Protein AF-A0A9W4ZEJ7-F1 (afdb_monomer_lite)

Foldseek 3Di:
DVVVCVVVVHDDDPVVCVCPPPVNCQVVQDDADACCPPDPPPPPPDDHHHPCNHCDPVNLVVVCVVCVVVCVVVVPDSDDPD

Structure (mmCIF, N/CA/C/O backbone):
data_AF-A0A9W4ZEJ7-F1
#
_entry.id   AF-A0A9W4ZEJ7-F1
#
loop_
_atom_site.group_PDB
_atom_site.id
_atom_site.type_symbol
_atom_site.label_atom_id
_atom_site.label_alt_id
_atom_site.label_comp_id
_atom_site.label_asym_id
_atom_site.label_entity_id
_atom_site.label_seq_id
_atom_site.pdbx_PDB_ins_code
_atom_site.Cartn_x
_atom_site.Cartn_y
_atom_site.Cartn_z
_atom_site.occupancy
_atom_site.B_iso_or_equiv
_atom_site.auth_seq_id
_atom_site.auth_comp_id
_atom_site.auth_asym_id
_atom_site.auth_atom_id
_atom_site.pdbx_PDB_model_num
ATOM 1 N N . MET A 1 1 ? 3.432 13.248 14.260 1.00 71.69 1 MET A N 1
ATOM 2 C CA . MET A 1 1 ? 4.428 12.374 14.919 1.00 71.69 1 MET A CA 1
ATOM 3 C C . MET A 1 1 ? 4.834 12.926 16.273 1.00 71.69 1 MET A C 1
ATOM 5 O O . MET A 1 1 ? 4.229 12.482 17.232 1.00 71.69 1 MET A O 1
ATOM 9 N N . LYS A 1 2 ? 5.686 13.959 16.374 1.00 83.12 2 LYS A N 1
ATOM 10 C CA . LYS A 1 2 ? 6.139 14.495 17.680 1.00 83.12 2 LYS A CA 1
ATOM 11 C C . LYS A 1 2 ? 5.015 14.908 18.642 1.00 83.12 2 LYS A C 1
ATOM 13 O O . LYS A 1 2 ? 5.074 14.601 19.826 1.00 83.12 2 LYS A O 1
ATOM 18 N N . GLU A 1 3 ? 3.956 15.536 18.129 1.00 90.12 3 GLU A N 1
ATOM 19 C CA . GLU A 1 3 ? 2.778 15.892 18.940 1.00 90.12 3 GLU A CA 1
ATOM 20 C C . GLU A 1 3 ? 1.990 14.667 19.433 1.00 90.12 3 GLU A C 1
ATOM 22 O O . GLU A 1 3 ? 1.471 14.671 20.545 1.00 90.12 3 GLU A O 1
ATOM 27 N N . LEU A 1 4 ? 1.924 13.596 18.632 1.00 89.56 4 LEU A N 1
ATOM 28 C CA . LEU A 1 4 ? 1.280 12.339 19.030 1.00 89.56 4 LEU A CA 1
ATOM 29 C C . LEU A 1 4 ? 2.136 11.608 20.065 1.00 89.56 4 LEU A C 1
ATOM 31 O O . LEU A 1 4 ? 1.613 11.176 21.085 1.00 89.56 4 LEU A O 1
ATOM 35 N N . GLU A 1 5 ? 3.447 11.527 19.832 1.00 93.38 5 GLU A N 1
ATOM 36 C CA . GLU A 1 5 ? 4.397 10.918 20.766 1.00 93.38 5 GLU A CA 1
ATOM 37 C C . GLU A 1 5 ? 4.325 11.601 22.132 1.00 93.38 5 GLU A C 1
ATOM 39 O O . GLU A 1 5 ? 4.180 10.929 23.147 1.00 93.38 5 GLU A O 1
ATOM 44 N N . LYS A 1 6 ? 4.311 12.939 22.157 1.00 94.44 6 LYS A N 1
ATOM 45 C CA . LYS A 1 6 ? 4.147 13.709 23.391 1.00 94.44 6 LYS A CA 1
ATOM 46 C C . LYS A 1 6 ? 2.786 13.476 24.049 1.00 94.44 6 LYS A C 1
ATOM 48 O O . LYS A 1 6 ? 2.728 13.296 25.260 1.00 94.44 6 LYS A O 1
ATOM 53 N N . ARG A 1 7 ? 1.693 13.490 23.276 1.00 96.50 7 ARG A N 1
ATOM 54 C CA . ARG A 1 7 ? 0.325 13.321 23.797 1.00 96.50 7 ARG A CA 1
ATOM 55 C C . ARG A 1 7 ? 0.102 11.958 24.453 1.00 96.50 7 ARG A C 1
ATOM 57 O O . ARG A 1 7 ? -0.683 11.873 25.390 1.00 96.50 7 ARG A O 1
ATOM 64 N N . PHE A 1 8 ? 0.749 10.918 23.938 1.00 95.56 8 PHE A N 1
ATOM 65 C CA . PHE A 1 8 ? 0.577 9.537 24.391 1.00 95.56 8 PHE A CA 1
ATOM 66 C C . PHE A 1 8 ? 1.79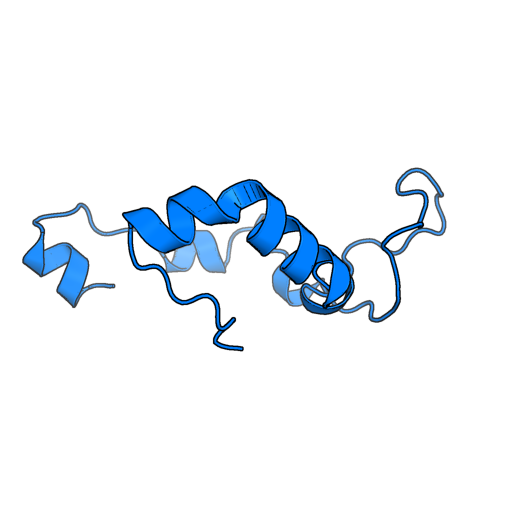5 8.993 25.155 1.00 95.56 8 PHE A C 1
ATOM 68 O O . PHE A 1 8 ? 1.878 7.787 25.362 1.00 95.56 8 PHE A O 1
ATOM 75 N N . GLU A 1 9 ? 2.734 9.861 25.550 1.00 95.19 9 GLU A N 1
ATOM 76 C CA . GLU A 1 9 ? 3.961 9.501 26.284 1.00 95.19 9 GLU A CA 1
ATOM 77 C C . GLU A 1 9 ? 4.768 8.370 25.615 1.00 95.19 9 GLU A C 1
ATOM 79 O O . GLU A 1 9 ? 5.356 7.502 26.262 1.00 95.19 9 GLU A O 1
ATOM 84 N N . LEU A 1 10 ? 4.797 8.371 24.281 1.00 92.56 10 LEU A N 1
ATOM 85 C CA . LEU A 1 10 ? 5.506 7.368 23.494 1.00 92.56 10 LEU A CA 1
ATOM 86 C C . LEU A 1 10 ? 7.000 7.691 23.427 1.00 92.56 10 LEU A C 1
ATOM 88 O O . LEU A 1 10 ? 7.422 8.847 23.478 1.00 92.56 10 LEU A O 1
ATOM 92 N N . LYS A 1 11 ? 7.814 6.650 23.236 1.00 93.88 11 LYS A N 1
ATOM 93 C CA . LYS A 1 11 ? 9.234 6.822 22.915 1.00 93.88 11 LYS A CA 1
ATOM 94 C C . LYS A 1 11 ? 9.374 7.512 21.560 1.00 93.88 11 LYS A C 1
ATOM 96 O O . LYS A 1 11 ? 8.735 7.096 20.597 1.00 93.88 11 LYS A O 1
ATOM 101 N N . THR A 1 12 ? 10.256 8.507 21.486 1.00 91.75 12 THR A N 1
ATOM 102 C CA . THR A 1 12 ? 10.596 9.184 20.230 1.00 91.75 12 THR A CA 1
ATOM 103 C C . THR A 1 12 ? 11.159 8.184 19.227 1.00 91.75 12 THR A C 1
ATOM 105 O O . THR A 1 12 ? 12.174 7.538 19.499 1.00 91.75 12 THR A O 1
ATOM 108 N N . ALA A 1 13 ? 10.526 8.069 18.062 1.00 88.19 13 ALA A N 1
ATOM 109 C CA 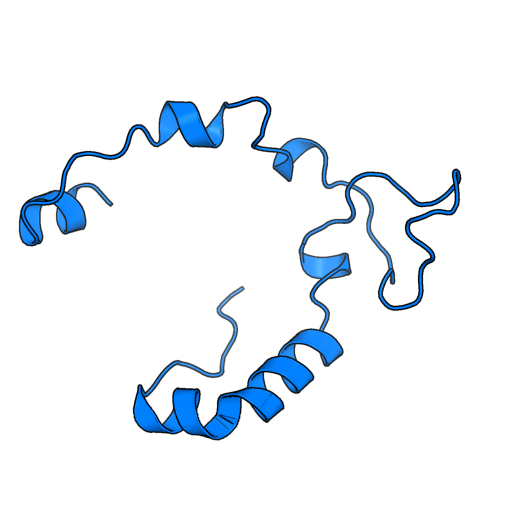. ALA A 1 13 ? 11.020 7.210 16.996 1.00 88.19 13 ALA A CA 1
ATOM 110 C C . ALA A 1 13 ? 12.206 7.867 16.253 1.00 88.19 13 ALA A C 1
ATOM 112 O O . ALA A 1 13 ? 12.138 9.058 15.920 1.00 88.19 13 ALA A O 1
ATOM 113 N N . PRO A 1 14 ? 13.273 7.116 15.913 1.00 90.00 14 PRO A N 1
ATOM 114 C CA . PRO A 1 14 ? 14.382 7.613 15.099 1.00 90.00 14 PRO A CA 1
ATOM 115 C C . PRO A 1 14 ? 13.994 7.670 13.608 1.00 90.00 14 PRO A C 1
ATOM 117 O O . PRO A 1 14 ? 14.548 6.974 12.762 1.00 90.00 14 PRO A O 1
ATOM 120 N N . ILE A 1 15 ? 13.016 8.516 13.269 1.00 85.75 15 ILE A N 1
ATOM 121 C CA . ILE A 1 15 ? 12.421 8.609 11.921 1.00 85.75 15 ILE A CA 1
ATOM 122 C C . ILE A 1 15 ? 13.469 8.804 10.830 1.00 85.75 15 ILE A C 1
ATOM 124 O O . ILE A 1 15 ? 13.404 8.149 9.796 1.00 85.75 15 ILE A O 1
ATOM 128 N N . ASN A 1 16 ? 14.450 9.676 11.065 1.00 87.31 16 ASN A N 1
ATOM 129 C CA . ASN A 1 16 ? 15.489 9.946 10.076 1.00 87.31 16 ASN A CA 1
ATOM 130 C C . ASN A 1 16 ? 16.325 8.702 9.771 1.00 87.31 16 ASN A C 1
ATOM 132 O O . ASN A 1 16 ? 16.703 8.503 8.621 1.00 87.31 16 ASN A O 1
ATOM 136 N N . GLU A 1 17 ? 16.584 7.852 10.764 1.00 88.75 17 GLU A N 1
ATOM 137 C CA . GLU A 1 17 ? 17.335 6.615 10.556 1.00 88.75 17 GLU A CA 1
ATOM 138 C C . GLU A 1 17 ? 16.512 5.633 9.726 1.00 88.75 17 GLU A C 1
ATOM 140 O O . GLU A 1 17 ? 17.032 5.056 8.778 1.00 88.75 17 GLU A O 1
ATOM 145 N N . PHE A 1 18 ? 15.209 5.510 9.990 1.00 84.38 18 PHE A N 1
ATOM 146 C CA . PHE A 1 18 ? 14.340 4.642 9.195 1.00 84.38 18 PHE A CA 1
ATOM 147 C C . PHE A 1 18 ? 14.198 5.125 7.751 1.00 84.38 18 PHE A C 1
ATOM 149 O O . PHE A 1 18 ? 14.368 4.329 6.828 1.00 84.38 18 PHE A O 1
ATOM 156 N N . SER A 1 19 ? 13.968 6.424 7.551 1.00 85.69 19 SER A N 1
ATOM 157 C CA . SER A 1 19 ? 13.747 7.018 6.228 1.00 85.69 19 SER A CA 1
ATOM 158 C C . SER A 1 19 ? 15.012 7.144 5.376 1.00 85.69 19 SER A C 1
ATOM 160 O O . SER A 1 19 ? 14.906 7.329 4.170 1.00 85.69 19 SER A O 1
ATOM 162 N N . THR A 1 20 ? 16.207 7.068 5.970 1.00 87.44 20 THR A N 1
ATOM 163 C CA . THR A 1 20 ? 17.485 7.102 5.228 1.00 87.44 20 THR A CA 1
ATOM 164 C C . THR A 1 20 ? 18.233 5.770 5.250 1.00 87.44 20 THR A C 1
ATOM 166 O O . THR A 1 20 ? 19.285 5.644 4.623 1.00 87.44 20 THR A O 1
ATOM 169 N N . SER A 1 21 ? 17.699 4.761 5.945 1.00 88.38 21 SER A N 1
ATOM 170 C CA . SER A 1 21 ? 18.279 3.421 5.967 1.00 88.38 21 SER A CA 1
ATOM 171 C C . SER A 1 21 ? 18.309 2.797 4.574 1.00 88.38 21 SER A C 1
ATOM 173 O O . SER A 1 21 ? 17.470 3.073 3.718 1.00 88.38 21 SER A O 1
ATOM 175 N N . TRP A 1 22 ? 19.220 1.843 4.384 1.00 87.69 22 TRP A N 1
ATOM 176 C CA . TRP A 1 22 ? 19.265 1.025 3.173 1.00 87.69 22 TRP A CA 1
ATOM 177 C C . TRP A 1 22 ? 17.982 0.201 2.946 1.00 87.69 22 TRP A C 1
ATOM 179 O O . TRP A 1 22 ? 17.723 -0.239 1.832 1.00 87.69 22 TRP A O 1
ATOM 189 N N . HIS A 1 23 ? 17.140 0.012 3.964 1.00 86.19 23 HIS A N 1
ATOM 190 C CA . HIS A 1 23 ? 15.843 -0.650 3.806 1.00 86.19 23 HIS A CA 1
ATOM 191 C C . HIS A 1 23 ? 14.765 0.269 3.213 1.00 86.19 23 HIS A C 1
ATOM 193 O O . HIS A 1 23 ? 13.749 -0.225 2.724 1.00 86.19 23 HIS A O 1
ATOM 199 N N . HIS A 1 24 ? 14.971 1.589 3.211 1.00 89.12 24 HIS A N 1
ATOM 200 C CA . HIS A 1 24 ? 14.047 2.536 2.600 1.00 89.12 24 HIS A CA 1
ATOM 201 C C . HIS A 1 24 ? 14.240 2.582 1.078 1.00 89.12 24 HIS A C 1
ATOM 203 O O . HIS A 1 24 ? 14.981 3.398 0.536 1.00 89.12 24 HIS A O 1
ATOM 209 N N . GLN A 1 25 ? 13.561 1.671 0.383 1.00 88.56 25 GLN A N 1
ATOM 210 C CA . GLN A 1 25 ? 13.701 1.469 -1.063 1.00 88.56 25 GLN A CA 1
ATOM 211 C C . GLN A 1 25 ? 12.778 2.354 -1.915 1.00 88.56 25 GLN A C 1
ATOM 213 O O . GLN A 1 25 ? 12.822 2.263 -3.138 1.00 88.56 25 GLN A O 1
ATOM 218 N N . THR A 1 26 ? 11.975 3.240 -1.314 1.00 88.00 26 THR A N 1
ATOM 219 C CA . THR A 1 26 ? 11.069 4.138 -2.054 1.00 88.00 26 THR A CA 1
ATOM 220 C C . THR A 1 26 ? 11.764 4.911 -3.185 1.00 88.00 26 THR A C 1
ATOM 222 O O . THR A 1 26 ? 11.204 4.949 -4.278 1.00 88.00 26 THR A O 1
ATOM 225 N N . PRO A 1 27 ? 12.993 5.449 -3.024 1.00 88.62 27 PRO A N 1
ATOM 226 C CA . PRO A 1 27 ? 13.688 6.120 -4.126 1.00 88.62 27 PRO A CA 1
ATOM 227 C C . PRO A 1 27 ? 14.023 5.212 -5.322 1.00 88.62 27 PRO A C 1
ATOM 229 O O . PRO A 1 27 ? 14.208 5.709 -6.429 1.00 88.62 27 PRO A O 1
ATOM 232 N N . ALA A 1 28 ? 14.119 3.896 -5.110 1.00 89.62 28 ALA A N 1
ATOM 233 C CA . ALA A 1 28 ? 14.406 2.908 -6.151 1.00 89.62 28 ALA A CA 1
ATOM 234 C C . ALA A 1 28 ? 13.137 2.350 -6.822 1.00 89.62 28 ALA A C 1
ATOM 236 O O . ALA A 1 28 ? 13.234 1.709 -7.868 1.00 89.62 28 ALA A O 1
ATOM 237 N N . MET A 1 29 ? 11.952 2.602 -6.254 1.00 90.56 29 MET A N 1
ATOM 238 C CA . MET A 1 29 ? 10.663 2.145 -6.776 1.00 90.56 29 MET A CA 1
ATOM 239 C C . MET A 1 29 ? 10.209 2.998 -7.971 1.00 90.56 29 MET A C 1
ATOM 241 O O . MET A 1 29 ? 9.333 3.849 -7.836 1.00 90.56 29 MET A O 1
ATOM 245 N N . ILE A 1 30 ? 10.829 2.805 -9.138 1.00 91.25 30 ILE A N 1
ATOM 246 C CA . ILE A 1 30 ? 10.617 3.646 -10.335 1.00 91.25 30 ILE A CA 1
ATOM 247 C C . ILE A 1 30 ? 9.852 2.950 -11.468 1.00 91.25 30 ILE A C 1
ATOM 249 O O . ILE A 1 30 ? 9.437 3.609 -12.425 1.00 91.25 30 ILE A O 1
ATOM 253 N N . TYR A 1 31 ? 9.669 1.631 -11.392 1.00 89.94 31 TYR A N 1
ATOM 254 C CA . TYR A 1 31 ? 9.070 0.856 -12.476 1.00 89.94 31 TYR A CA 1
ATOM 255 C C . TYR A 1 31 ? 7.545 0.899 -12.406 1.00 89.94 31 TYR A C 1
ATOM 257 O O . TYR A 1 31 ? 6.942 0.373 -11.472 1.00 89.94 31 TYR A O 1
ATOM 265 N N . LYS A 1 32 ? 6.925 1.528 -13.409 1.00 89.88 32 LYS A N 1
ATOM 266 C CA . LYS A 1 32 ? 5.467 1.613 -13.548 1.00 89.88 32 LYS A CA 1
ATOM 267 C C . LYS A 1 32 ? 4.941 0.548 -14.504 1.00 89.88 32 LYS A C 1
ATOM 269 O O . LYS A 1 32 ? 5.582 0.282 -15.519 1.00 89.88 32 LYS A O 1
ATOM 274 N N . GLY A 1 33 ? 3.774 -0.017 -14.216 1.00 87.50 33 GLY A N 1
ATOM 275 C CA . GLY A 1 33 ? 3.155 -1.043 -15.058 1.00 87.50 33 GLY A CA 1
ATOM 276 C C . GLY A 1 33 ? 2.123 -1.876 -14.309 1.00 87.50 33 GLY A C 1
ATOM 277 O O . GLY A 1 33 ? 1.807 -1.579 -13.163 1.00 87.50 33 GLY A O 1
ATOM 278 N N . ASN A 1 34 ? 1.604 -2.915 -14.963 1.00 85.25 34 ASN A N 1
ATOM 279 C CA . ASN A 1 34 ? 0.803 -3.935 -14.296 1.00 85.25 34 ASN A CA 1
ATOM 280 C C . ASN A 1 34 ? 1.718 -5.107 -13.922 1.00 85.25 34 ASN A C 1
ATOM 282 O O . ASN A 1 34 ? 2.298 -5.735 -14.808 1.00 85.25 34 ASN A O 1
ATOM 286 N N . PHE A 1 35 ? 1.846 -5.372 -12.623 1.00 84.12 35 PHE A N 1
ATOM 287 C CA . PHE A 1 35 ? 2.680 -6.449 -12.087 1.00 84.12 35 PHE A CA 1
ATOM 288 C C . PHE A 1 35 ? 1.886 -7.491 -11.290 1.00 84.12 35 PHE A C 1
ATOM 29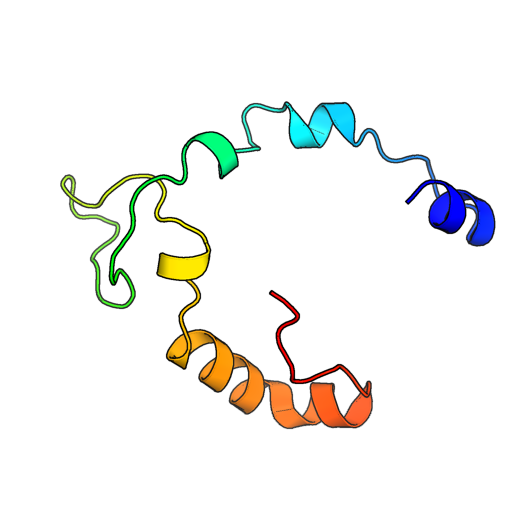0 O O . PHE A 1 35 ? 2.505 -8.365 -10.691 1.00 84.12 35 PHE A O 1
ATOM 297 N N . SER A 1 36 ? 0.549 -7.415 -11.291 1.00 78.25 36 SER A N 1
ATOM 298 C CA . SER A 1 36 ? -0.338 -8.332 -10.549 1.00 78.25 36 SER A CA 1
ATOM 299 C C . SER A 1 36 ? -0.097 -9.805 -10.900 1.00 78.25 36 SER A C 1
ATOM 301 O O . SER A 1 36 ? 0.013 -10.642 -10.011 1.00 78.25 36 SER A O 1
ATOM 303 N N . GLU A 1 37 ? 0.082 -10.093 -12.191 1.00 81.38 37 GLU A N 1
ATOM 304 C CA . GLU A 1 37 ? 0.294 -11.444 -12.736 1.00 81.38 37 GLU A CA 1
ATOM 305 C C . GLU A 1 37 ? 1.766 -11.739 -13.086 1.00 81.38 37 GLU A C 1
ATOM 307 O O . GLU A 1 37 ? 2.073 -12.692 -13.803 1.00 81.38 37 GLU A O 1
ATOM 312 N N . GLY A 1 38 ? 2.700 -10.885 -12.661 1.00 82.56 38 GLY A N 1
ATOM 313 C CA . GLY A 1 38 ? 4.108 -11.040 -13.016 1.00 82.56 38 GLY A CA 1
ATOM 314 C C . GLY A 1 38 ? 4.828 -12.076 -12.148 1.00 82.56 38 GLY A C 1
ATOM 315 O O . GLY A 1 38 ? 4.694 -12.087 -10.926 1.00 82.56 38 GLY A O 1
ATOM 316 N N . ASP A 1 39 ? 5.646 -12.925 -12.774 1.00 86.44 39 ASP A N 1
ATOM 317 C CA . ASP A 1 39 ? 6.487 -13.887 -12.060 1.00 86.44 39 ASP A CA 1
ATOM 318 C C . ASP A 1 39 ? 7.693 -13.176 -11.430 1.00 86.44 39 ASP A C 1
ATOM 320 O O . ASP A 1 39 ? 8.648 -12.808 -12.112 1.00 86.44 39 ASP A O 1
ATOM 324 N N . ILE A 1 40 ? 7.669 -13.010 -10.107 1.00 85.94 40 ILE A N 1
ATOM 325 C CA . ILE A 1 40 ? 8.760 -12.377 -9.350 1.00 85.94 40 ILE A CA 1
ATOM 326 C C . ILE A 1 40 ? 10.082 -13.160 -9.406 1.00 85.94 40 ILE A C 1
ATOM 328 O O . ILE A 1 40 ? 11.117 -12.640 -8.984 1.00 85.94 40 ILE A O 1
ATOM 332 N N . THR A 1 41 ? 10.056 -14.413 -9.870 1.00 88.81 41 THR A N 1
ATOM 333 C CA . THR A 1 41 ? 11.249 -15.246 -10.057 1.00 88.81 41 THR A CA 1
ATOM 334 C C . THR A 1 41 ? 11.874 -15.088 -11.442 1.00 88.81 41 THR A C 1
ATOM 336 O O . THR A 1 41 ? 13.026 -15.492 -11.623 1.00 88.81 41 THR A O 1
ATOM 339 N N . ASP A 1 42 ? 11.172 -14.457 -12.393 1.00 90.69 42 ASP A N 1
ATOM 340 C CA . ASP A 1 42 ? 11.726 -14.117 -13.702 1.00 90.69 42 ASP A CA 1
ATOM 341 C C . ASP A 1 42 ? 12.904 -13.138 -13.519 1.00 90.69 42 ASP A C 1
ATOM 343 O O . ASP A 1 42 ? 12.733 -12.055 -12.952 1.00 90.69 42 ASP A O 1
ATOM 347 N N . PRO A 1 43 ? 14.116 -13.461 -14.012 1.00 89.12 43 PRO A N 1
ATOM 348 C CA . PRO A 1 43 ? 15.255 -12.547 -13.975 1.00 89.12 43 PRO A CA 1
ATOM 349 C C . PRO A 1 43 ? 15.011 -11.195 -14.664 1.00 89.12 43 PRO A C 1
ATOM 351 O O . PRO A 1 43 ? 15.742 -10.237 -14.400 1.00 89.12 43 PRO A O 1
ATOM 354 N N . LEU A 1 44 ? 14.027 -11.120 -15.566 1.00 88.62 44 LEU A N 1
ATOM 355 C CA . LEU A 1 44 ? 13.601 -9.900 -16.250 1.00 88.62 44 LEU A CA 1
ATOM 356 C C . LEU A 1 44 ? 12.555 -9.103 -15.463 1.00 88.62 44 LEU A C 1
ATOM 358 O O . LEU A 1 44 ? 12.270 -7.961 -15.835 1.00 88.62 44 LEU A O 1
ATOM 362 N N . PHE A 1 45 ? 12.002 -9.659 -14.381 1.00 87.75 45 PHE A N 1
ATOM 363 C CA . PHE A 1 45 ? 11.052 -8.948 -13.538 1.00 87.75 45 PHE A CA 1
ATOM 364 C C . PHE A 1 45 ? 11.726 -7.709 -12.926 1.00 87.75 45 PHE A C 1
ATOM 366 O O . PHE A 1 45 ? 12.809 -7.805 -12.331 1.00 87.75 45 PHE A O 1
ATOM 373 N N . PRO A 1 46 ? 11.127 -6.512 -13.062 1.00 85.88 46 PRO A N 1
ATOM 374 C CA . PRO A 1 46 ? 11.755 -5.298 -12.581 1.00 85.88 46 PRO A CA 1
ATOM 375 C C . PRO A 1 46 ? 11.860 -5.320 -11.061 1.00 85.88 46 PRO A C 1
ATOM 377 O O . PRO A 1 46 ? 10.885 -5.496 -10.331 1.00 85.88 46 PRO A O 1
ATOM 380 N N . ARG A 1 47 ? 13.071 -5.072 -10.565 1.00 81.81 47 ARG A N 1
ATOM 381 C CA . ARG A 1 47 ? 13.283 -4.861 -9.137 1.00 81.81 47 ARG A CA 1
ATOM 382 C C . ARG A 1 47 ? 12.687 -3.512 -8.752 1.00 81.81 47 ARG A C 1
ATOM 384 O O . ARG A 1 47 ? 13.141 -2.486 -9.248 1.00 81.81 47 ARG A O 1
ATOM 391 N N . HIS A 1 48 ? 11.725 -3.545 -7.832 1.00 86.00 48 HIS A N 1
ATOM 392 C CA . HIS A 1 48 ? 11.046 -2.383 -7.246 1.00 86.00 48 HIS A CA 1
ATOM 393 C C . HIS A 1 48 ? 10.022 -1.690 -8.175 1.00 86.00 48 HIS A C 1
ATOM 395 O O . HIS A 1 48 ? 10.247 -0.565 -8.631 1.00 86.00 48 HIS A O 1
ATOM 401 N N . PRO A 1 49 ? 8.860 -2.322 -8.434 1.00 88.69 49 PRO A N 1
ATOM 402 C CA . PRO A 1 49 ? 7.678 -1.620 -8.932 1.00 88.69 49 PRO A CA 1
ATOM 403 C C . PRO A 1 49 ? 7.293 -0.429 -8.049 1.00 88.69 49 PRO A C 1
ATOM 405 O O . PRO A 1 49 ? 7.576 -0.436 -6.849 1.00 88.69 49 PRO A O 1
ATOM 408 N N . THR A 1 50 ? 6.626 0.583 -8.613 1.00 88.94 50 THR A N 1
ATOM 409 C CA . THR A 1 50 ? 6.036 1.651 -7.790 1.00 88.94 50 THR A CA 1
ATOM 410 C C . THR A 1 50 ? 4.918 1.100 -6.910 1.00 88.94 50 THR A C 1
ATOM 412 O O . THR A 1 50 ? 4.300 0.086 -7.237 1.00 88.94 50 THR A O 1
ATOM 415 N N . PHE A 1 51 ? 4.644 1.780 -5.796 1.00 84.06 51 PHE A N 1
ATOM 416 C CA . PHE A 1 51 ? 3.581 1.389 -4.871 1.00 84.06 51 PHE A CA 1
ATOM 417 C C . PHE A 1 51 ? 2.233 1.272 -5.599 1.00 84.06 51 PHE A C 1
ATOM 419 O O . PHE A 1 51 ? 1.545 0.265 -5.475 1.00 84.06 51 PHE A O 1
ATOM 426 N N . GLU A 1 52 ? 1.913 2.247 -6.447 1.00 84.31 52 GLU A N 1
ATOM 427 C CA . GLU A 1 52 ? 0.666 2.308 -7.216 1.00 84.31 52 GLU A CA 1
ATOM 428 C C . GLU A 1 52 ? 0.579 1.219 -8.293 1.00 84.31 52 GLU A C 1
ATOM 430 O O . GLU A 1 52 ? -0.510 0.837 -8.700 1.00 84.31 52 GLU A O 1
ATOM 435 N N . SER A 1 53 ? 1.726 0.721 -8.763 1.00 85.25 53 SER A N 1
ATOM 436 C CA . SER A 1 53 ? 1.793 -0.352 -9.765 1.00 85.25 53 SER A CA 1
ATOM 437 C C . SER A 1 53 ? 1.633 -1.744 -9.149 1.00 85.25 53 SER A C 1
ATOM 439 O O . SER A 1 53 ? 1.428 -2.717 -9.871 1.00 85.25 53 SER A O 1
ATOM 441 N N . PHE A 1 54 ? 1.775 -1.846 -7.825 1.00 76.81 54 PHE A N 1
ATOM 442 C CA . PHE A 1 54 ? 1.619 -3.088 -7.074 1.00 76.81 54 PHE A CA 1
ATOM 443 C C . PHE A 1 54 ? 0.265 -3.159 -6.351 1.00 76.81 54 PHE A C 1
ATOM 445 O O . PHE A 1 54 ? -0.344 -4.222 -6.298 1.00 76.81 54 PHE A O 1
ATOM 452 N N . TYR A 1 55 ? -0.217 -2.033 -5.817 1.00 77.69 55 TYR A N 1
ATOM 453 C CA . TYR A 1 55 ? -1.514 -1.913 -5.146 1.00 77.69 55 TYR A CA 1
ATOM 454 C C . TYR A 1 55 ? -2.503 -1.164 -6.037 1.00 77.69 55 TYR A C 1
ATOM 456 O O . TYR A 1 55 ? -2.804 0.010 -5.819 1.00 77.69 55 TYR A O 1
ATOM 464 N N . ASP A 1 56 ? -2.977 -1.846 -7.070 1.00 78.19 56 ASP A N 1
ATOM 465 C CA . ASP A 1 56 ? -3.947 -1.287 -8.001 1.00 78.19 56 ASP A CA 1
ATOM 466 C C . ASP A 1 56 ? -5.380 -1.289 -7.434 1.00 78.19 56 ASP A C 1
ATOM 468 O O . ASP A 1 56 ? -5.656 -1.676 -6.293 1.00 78.19 56 ASP A O 1
ATOM 472 N N . THR A 1 57 ? -6.325 -0.809 -8.244 1.00 84.19 57 THR A N 1
ATOM 473 C CA . THR A 1 57 ? -7.739 -0.734 -7.860 1.00 84.19 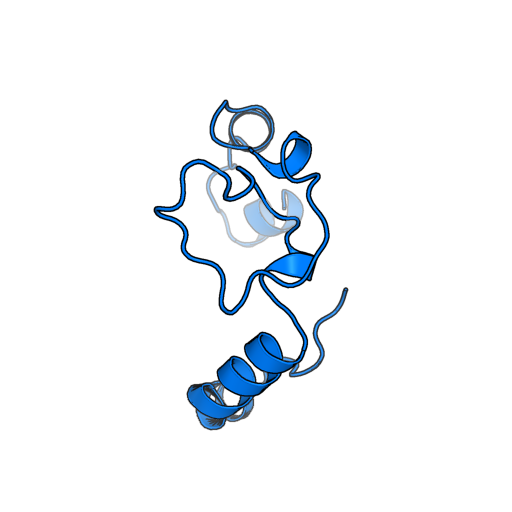57 THR A CA 1
ATOM 474 C C . THR A 1 57 ? -8.317 -2.101 -7.498 1.00 84.19 57 THR A C 1
ATOM 476 O O . THR A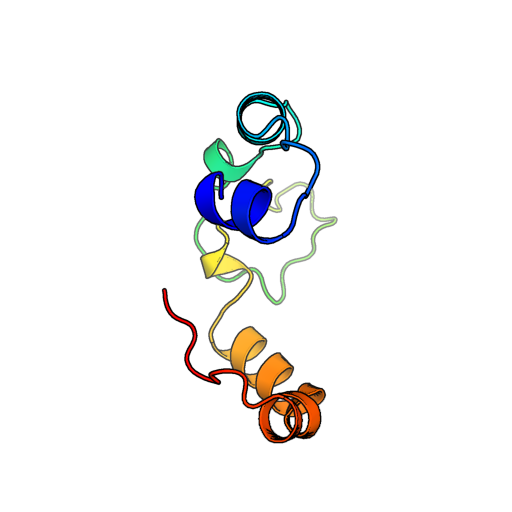 1 57 ? -9.120 -2.182 -6.570 1.00 84.19 57 THR A O 1
ATOM 479 N N . GLU A 1 58 ? -7.909 -3.163 -8.193 1.00 85.19 58 GLU A N 1
ATOM 480 C CA . GLU A 1 58 ? -8.376 -4.520 -7.917 1.00 85.19 58 GLU A CA 1
ATOM 481 C C . GLU A 1 58 ? -7.884 -4.996 -6.548 1.00 85.19 58 GLU A C 1
ATOM 483 O O . GLU A 1 58 ? -8.683 -5.448 -5.725 1.00 85.19 58 GLU A O 1
ATOM 488 N N . CYS A 1 59 ? -6.595 -4.808 -6.253 1.00 85.56 59 CYS A N 1
ATOM 489 C CA . CYS A 1 59 ? -6.021 -5.132 -4.952 1.00 85.56 59 CYS A CA 1
ATOM 490 C C . CYS A 1 59 ? -6.749 -4.396 -3.813 1.00 85.56 59 CYS A C 1
ATOM 492 O O . CYS A 1 59 ? -7.136 -5.009 -2.813 1.00 85.56 59 CYS A O 1
ATOM 494 N N . ILE A 1 60 ? -7.001 -3.091 -3.977 1.00 86.19 60 ILE A N 1
ATOM 495 C CA . ILE A 1 60 ? -7.722 -2.281 -2.983 1.00 86.19 60 ILE A CA 1
ATOM 496 C C . ILE A 1 60 ? -9.147 -2.815 -2.771 1.00 86.19 60 ILE A C 1
ATOM 498 O O . ILE A 1 60 ? -9.575 -2.980 -1.626 1.00 86.19 60 ILE A O 1
ATOM 502 N N . GLN A 1 61 ? -9.873 -3.125 -3.848 1.00 89.31 61 GLN A N 1
ATOM 503 C CA . GLN A 1 61 ? -11.228 -3.683 -3.775 1.00 89.31 61 GLN A CA 1
ATOM 504 C C . GLN A 1 61 ? -11.253 -5.046 -3.078 1.00 89.31 61 GLN A C 1
ATOM 506 O O . GLN A 1 61 ? -12.144 -5.313 -2.264 1.00 89.31 61 GLN A O 1
ATOM 511 N N . LEU A 1 62 ? -10.265 -5.899 -3.352 1.00 91.00 62 LEU A N 1
ATOM 512 C CA . LEU A 1 62 ? -10.132 -7.199 -2.708 1.00 91.00 62 LEU A CA 1
ATOM 513 C C . LEU A 1 62 ? -9.926 -7.045 -1.197 1.00 91.00 62 LEU A C 1
ATOM 515 O O . LEU A 1 62 ? -10.633 -7.679 -0.415 1.00 91.00 62 LEU A O 1
ATOM 519 N N . VAL A 1 63 ? -9.017 -6.162 -0.775 1.00 91.00 63 VAL A N 1
ATOM 520 C CA . VAL A 1 63 ? -8.774 -5.871 0.647 1.00 91.00 63 VAL A CA 1
ATOM 521 C C . VAL A 1 63 ? -10.038 -5.333 1.319 1.00 91.00 63 VAL A C 1
ATOM 523 O O . VAL A 1 63 ? -10.434 -5.838 2.370 1.00 91.00 63 VAL A O 1
ATOM 526 N N . GLN A 1 64 ? -10.714 -4.357 0.708 1.00 90.75 64 GLN A N 1
ATOM 527 C CA . GLN A 1 64 ? -11.976 -3.820 1.231 1.00 90.75 64 GLN A CA 1
ATOM 528 C C . GLN A 1 64 ? -13.037 -4.914 1.394 1.00 90.75 64 GLN A C 1
ATOM 530 O O . GLN A 1 64 ? -13.757 -4.924 2.389 1.00 90.75 64 GLN A O 1
ATOM 535 N N . THR A 1 65 ? -13.103 -5.854 0.449 1.00 94.81 65 THR A N 1
ATOM 536 C CA . THR A 1 65 ? -14.062 -6.965 0.472 1.00 94.81 65 THR A CA 1
ATOM 537 C C . THR A 1 65 ? -13.738 -7.971 1.576 1.00 94.81 65 THR A C 1
ATOM 539 O O . THR A 1 65 ? -14.623 -8.340 2.346 1.00 94.81 65 THR A O 1
ATOM 542 N N . ILE A 1 66 ? -12.476 -8.397 1.691 1.00 96.44 66 ILE A N 1
ATOM 543 C CA . ILE A 1 66 ? -12.034 -9.380 2.695 1.00 96.44 66 ILE A CA 1
ATOM 544 C C . ILE A 1 66 ? -12.231 -8.835 4.113 1.00 96.44 66 ILE A C 1
ATOM 546 O O . ILE A 1 66 ? -12.708 -9.550 4.992 1.00 96.44 66 ILE A O 1
ATOM 550 N N . PHE A 1 67 ? -11.905 -7.560 4.330 1.00 94.88 67 PHE A N 1
ATOM 551 C CA . PHE A 1 67 ? -11.927 -6.927 5.650 1.00 94.88 67 PHE A CA 1
ATOM 552 C C . PHE A 1 67 ? -13.176 -6.066 5.888 1.00 94.88 67 PHE A C 1
ATOM 554 O O . PHE A 1 67 ? -13.195 -5.232 6.793 1.00 94.88 67 PHE A O 1
ATOM 561 N N . GLN A 1 68 ? -14.242 -6.268 5.107 1.00 95.56 68 GLN A N 1
ATOM 562 C CA . GLN A 1 68 ? -15.452 -5.438 5.121 1.00 95.56 68 GLN A CA 1
ATOM 563 C C . GLN A 1 68 ? -16.028 -5.245 6.539 1.00 95.56 68 GLN A C 1
ATOM 565 O O . GLN A 1 68 ? -16.351 -4.122 6.935 1.00 95.56 68 GLN A O 1
ATOM 570 N N . ASN A 1 69 ? -16.067 -6.315 7.339 1.00 96.62 69 ASN A N 1
ATOM 571 C CA . ASN A 1 69 ? -16.548 -6.271 8.723 1.00 96.62 69 ASN A CA 1
ATOM 572 C C . ASN A 1 69 ? -15.673 -5.405 9.640 1.00 96.62 69 ASN A C 1
ATOM 574 O O . ASN A 1 69 ? -16.202 -4.719 10.515 1.00 96.62 69 ASN A O 1
ATOM 578 N N . ASP A 1 70 ? -14.355 -5.411 9.446 1.00 95.31 70 ASP A N 1
ATOM 579 C CA . ASP A 1 70 ? -13.426 -4.618 10.251 1.00 95.31 70 ASP A CA 1
ATOM 580 C C . ASP A 1 70 ? -13.570 -3.133 9.922 1.00 95.31 70 ASP A C 1
ATOM 582 O O . ASP A 1 70 ? -13.674 -2.306 10.832 1.00 95.31 70 ASP A O 1
ATOM 586 N N . PHE A 1 71 ? -13.683 -2.788 8.634 1.00 93.94 71 PHE A N 1
ATOM 587 C CA . PHE A 1 71 ? -13.981 -1.416 8.211 1.00 93.94 71 PHE A CA 1
ATOM 588 C C . PHE A 1 71 ? -15.277 -0.901 8.851 1.00 93.94 71 PHE A C 1
ATOM 590 O O . PHE A 1 71 ? -15.309 0.216 9.373 1.00 93.94 71 PHE A O 1
ATOM 597 N N . ASP A 1 72 ? -16.330 -1.721 8.874 1.00 94.12 72 ASP A N 1
ATOM 598 C CA . ASP A 1 72 ? -17.618 -1.334 9.454 1.00 94.12 72 ASP A CA 1
ATOM 599 C C . ASP A 1 72 ? -17.589 -1.274 10.989 1.00 94.12 72 ASP A C 1
ATOM 601 O O . ASP A 1 72 ? -18.251 -0.413 11.580 1.00 94.12 72 ASP A O 1
ATOM 605 N N . THR A 1 73 ? -16.826 -2.154 11.640 1.00 96.44 73 THR A N 1
ATOM 606 C CA . THR A 1 73 ? -16.703 -2.232 13.105 1.00 96.44 73 THR A CA 1
ATOM 607 C C . THR A 1 73 ? -15.881 -1.070 13.648 1.00 96.44 73 THR A C 1
ATOM 609 O O . THR A 1 73 ? -16.332 -0.351 14.541 1.00 96.44 73 THR A O 1
ATOM 612 N N . TYR A 1 74 ? -14.698 -0.845 13.077 1.00 94.50 74 TYR A N 1
ATOM 613 C CA . TYR A 1 74 ? -13.746 0.164 13.541 1.00 94.50 74 TYR A CA 1
ATOM 614 C C . TYR A 1 74 ? -13.938 1.534 12.888 1.00 94.50 74 TYR A C 1
ATOM 616 O O . TYR A 1 74 ? -13.238 2.483 13.240 1.00 94.50 74 TYR A O 1
ATOM 624 N N . LYS A 1 75 ? -14.912 1.658 11.975 1.00 90.75 75 LYS A N 1
ATOM 625 C CA . LYS A 1 75 ? -15.241 2.901 11.259 1.00 90.75 75 LYS A CA 1
ATOM 626 C C . LYS A 1 75 ? -14.042 3.466 10.498 1.00 90.75 75 LYS A C 1
ATOM 628 O O . LYS A 1 75 ? -13.859 4.681 10.424 1.00 90.75 75 LYS A O 1
ATOM 633 N N . TYR A 1 76 ? -13.224 2.580 9.933 1.00 87.50 76 TYR A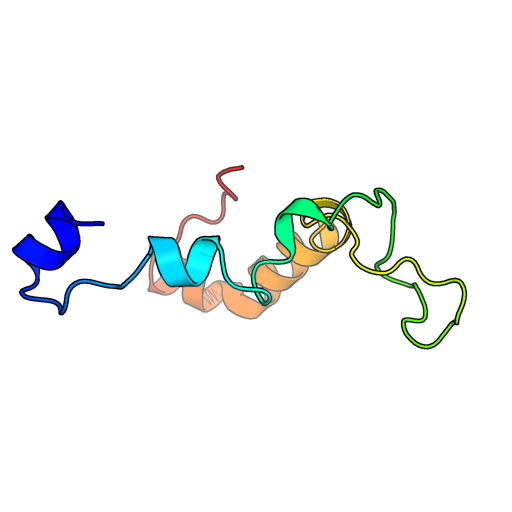 N 1
ATOM 634 C CA . TYR A 1 76 ? -12.144 2.992 9.049 1.00 87.50 76 TYR A CA 1
ATOM 635 C C . TYR A 1 76 ? -12.720 3.562 7.753 1.00 87.50 76 TYR A C 1
ATOM 637 O O . TYR A 1 76 ? -13.716 3.061 7.225 1.00 87.50 76 TYR A O 1
ATOM 645 N N . SER A 1 77 ? -12.086 4.618 7.240 1.00 83.12 77 SER A N 1
ATOM 646 C CA . SER A 1 77 ? -12.418 5.134 5.915 1.00 83.12 77 SER A CA 1
ATOM 647 C C . SER A 1 77 ? -12.149 4.050 4.881 1.00 83.12 77 SER A C 1
ATOM 649 O O . SER A 1 77 ? -11.057 3.485 4.848 1.00 83.12 77 SER A O 1
ATOM 651 N N . LYS A 1 78 ? -13.138 3.778 4.030 1.00 75.50 78 LYS A N 1
ATOM 652 C CA . LYS A 1 78 ? -12.950 2.923 2.852 1.00 75.50 78 LYS A CA 1
ATOM 653 C C . LYS A 1 78 ? -12.277 3.692 1.714 1.00 75.50 78 LYS A C 1
ATOM 655 O O . LYS A 1 78 ? -11.759 3.076 0.794 1.00 75.50 78 LYS A O 1
ATOM 660 N N . GLU A 1 79 ? -12.258 5.021 1.780 1.00 74.31 79 GLU A N 1
ATOM 661 C CA . GLU A 1 79 ? -11.557 5.851 0.806 1.00 74.31 79 GLU A CA 1
ATOM 662 C C . GLU A 1 79 ? -10.054 5.793 1.067 1.00 74.31 79 GLU A C 1
ATOM 664 O O . GLU A 1 79 ? -9.590 6.094 2.173 1.00 74.31 79 GLU A O 1
ATOM 669 N N . TYR A 1 80 ? -9.306 5.404 0.036 1.00 63.34 80 TYR A N 1
ATOM 670 C CA . TYR A 1 80 ? -7.856 5.480 0.036 1.00 63.34 80 TYR A CA 1
ATOM 671 C C . TYR A 1 80 ? -7.454 6.950 -0.192 1.00 63.34 80 TYR A C 1
ATOM 673 O O . TYR A 1 80 ? -7.852 7.522 -1.204 1.00 63.34 80 TYR A O 1
ATOM 681 N N . PRO A 1 81 ? -6.741 7.606 0.743 1.00 56.41 81 PRO A N 1
ATOM 682 C CA . PRO A 1 81 ? -6.586 9.065 0.740 1.00 56.41 81 PRO A CA 1
ATOM 683 C C . PRO A 1 81 ? -5.491 9.599 -0.203 1.00 56.41 81 PRO A C 1
ATOM 685 O O . PRO A 1 81 ? -5.077 10.749 -0.042 1.00 56.41 81 PRO A O 1
ATOM 688 N N . TYR A 1 82 ? -5.009 8.791 -1.152 1.00 49.22 82 TYR A N 1
ATOM 689 C CA . TYR A 1 82 ? -3.934 9.145 -2.084 1.00 49.22 82 TYR A CA 1
ATOM 690 C C . TYR A 1 82 ? -4.271 8.739 -3.514 1.00 49.22 82 TYR A C 1
ATOM 692 O O . TYR A 1 82 ? -4.700 7.579 -3.698 1.00 49.22 82 TYR A O 1
#

Sequence (82 aa):
MKELEKRFELKTAPINEFSTSWHHQTPAMIYKGNFSEGDITDPLFPRHPTFESFYDTECIQLVQTIFQNDFDTYKYSKEYPY

pLDDT: mean 86.87, std 8.02, range [49.22, 96.62]

Radius of gyration: 17.41 Å; chains: 1; bounding box: 37×31×42 Å

Secondary structure (DSSP, 8-state):
-HHHHHHTTPPPP-HHHHHHSTT--GGG--B-S--TT--TTSTTSPSSB-HHHHS-HHHHHHHHHHTHHHHHHHT--SS---